Protein AF-A0ABD5SAA1-F1 (afdb_monomer_lite)

Sequence (123 aa):
MNSRHLAAIGTGLTTFLVVTAALTSVLAARIAFSAIVALPVGAVAGGVVAVLTWLRFPDDPDSRPALLGGAAIGYTVLGGLLVQYAVPAARGLFDLQGLLGIAGVIGVVVFLAVWRFPERFDG

pLDDT: mean 81.35, std 6.21, range [52.69, 90.5]

Organism: NCBI:txid175631

Foldseek 3Di:
DALLQLLLLLLLLLQLVVQLVVQCVVCVVPDVPSNVVSNVVSNVRSNVSSVVSSVCVVPDLPCSLVSQLSSQLSCQLVVLVVCVVVPVVSVPVDDSVRSNVVSNVSSVVSSVVCVVCVVVNND

Structure (mmCIF, N/CA/C/O backbone):
data_AF-A0ABD5SAA1-F1
#
_entry.id   AF-A0ABD5SAA1-F1
#
loop_
_atom_site.group_PDB
_atom_site.id
_atom_site.type_symbol
_atom_site.label_atom_id
_atom_site.label_alt_id
_atom_site.label_comp_id
_atom_site.label_asym_id
_atom_site.label_entity_id
_atom_site.label_seq_id
_atom_site.pdbx_PDB_ins_code
_atom_site.Cartn_x
_atom_site.Cartn_y
_atom_site.Cartn_z
_atom_site.occupancy
_atom_site.B_iso_or_equiv
_atom_site.auth_seq_id
_atom_site.auth_comp_id
_atom_site.auth_asym_id
_atom_site.auth_atom_id
_atom_site.pdbx_PDB_model_num
ATOM 1 N N . MET A 1 1 ? 4.677 8.886 -18.258 1.00 52.69 1 MET A N 1
ATOM 2 C CA . MET A 1 1 ? 5.116 8.914 -16.845 1.00 52.69 1 MET A CA 1
ATOM 3 C C . MET A 1 1 ? 5.864 7.621 -16.593 1.00 52.69 1 MET A C 1
ATOM 5 O O . MET A 1 1 ? 5.338 6.579 -16.949 1.00 52.69 1 MET A O 1
ATOM 9 N N . ASN A 1 2 ? 7.095 7.714 -16.096 1.00 75.50 2 ASN A N 1
ATOM 10 C CA . ASN A 1 2 ? 8.021 6.590 -15.958 1.00 75.50 2 ASN A CA 1
ATOM 11 C C . ASN A 1 2 ? 7.449 5.573 -14.948 1.00 75.50 2 ASN A C 1
ATOM 13 O O . ASN A 1 2 ? 7.070 5.964 -13.838 1.00 75.50 2 ASN A O 1
ATOM 17 N N . SER A 1 3 ? 7.334 4.303 -15.347 1.00 72.00 3 SER A N 1
ATOM 18 C CA . SER A 1 3 ? 6.726 3.204 -14.573 1.00 72.00 3 SER A CA 1
ATOM 19 C C . SER A 1 3 ? 7.347 3.064 -13.178 1.00 72.00 3 SER A C 1
ATOM 21 O O . SER A 1 3 ? 6.665 2.728 -12.209 1.00 72.00 3 SER A O 1
ATOM 23 N N . ARG A 1 4 ? 8.605 3.490 -13.049 1.00 78.44 4 ARG A N 1
ATOM 24 C CA . ARG A 1 4 ? 9.353 3.649 -11.802 1.00 78.44 4 ARG A CA 1
ATOM 25 C C . ARG A 1 4 ? 8.647 4.490 -10.740 1.00 78.44 4 ARG A C 1
ATOM 27 O O . ARG A 1 4 ? 8.705 4.148 -9.564 1.00 78.44 4 ARG A O 1
ATOM 34 N N . HIS A 1 5 ? 7.991 5.587 -11.125 1.00 80.31 5 HIS A N 1
ATOM 35 C CA . HIS A 1 5 ? 7.298 6.457 -10.164 1.00 80.31 5 HIS A CA 1
ATOM 36 C C . HIS A 1 5 ? 6.057 5.760 -9.606 1.00 80.31 5 HIS A C 1
ATOM 38 O O . HIS A 1 5 ? 5.809 5.806 -8.405 1.00 80.31 5 HIS A O 1
ATOM 44 N N . LEU A 1 6 ? 5.303 5.090 -10.482 1.00 79.50 6 LEU A N 1
ATOM 45 C CA . LEU A 1 6 ? 4.113 4.329 -10.107 1.00 79.50 6 LEU A CA 1
ATOM 46 C C . LEU A 1 6 ? 4.477 3.148 -9.208 1.00 79.50 6 LEU A C 1
ATOM 48 O O . LEU A 1 6 ? 3.821 2.932 -8.192 1.00 79.50 6 LEU A O 1
ATOM 52 N N . ALA A 1 7 ? 5.554 2.433 -9.542 1.00 82.12 7 ALA A N 1
ATOM 53 C CA . ALA A 1 7 ? 6.076 1.363 -8.708 1.00 82.12 7 ALA A CA 1
ATOM 54 C C . ALA A 1 7 ? 6.488 1.890 -7.331 1.00 82.12 7 ALA A C 1
ATOM 56 O O . ALA A 1 7 ? 6.001 1.384 -6.332 1.00 82.12 7 ALA A O 1
ATOM 57 N N . ALA A 1 8 ? 7.309 2.941 -7.265 1.00 83.56 8 ALA A N 1
ATOM 58 C CA . ALA A 1 8 ? 7.801 3.481 -5.999 1.00 83.56 8 ALA A CA 1
ATOM 59 C C . ALA A 1 8 ? 6.683 4.008 -5.088 1.00 83.56 8 ALA A C 1
ATOM 61 O O . ALA A 1 8 ? 6.658 3.707 -3.895 1.00 83.56 8 ALA A O 1
ATOM 62 N N . ILE A 1 9 ? 5.747 4.784 -5.642 1.00 85.00 9 ILE A N 1
ATOM 63 C CA . ILE A 1 9 ? 4.636 5.338 -4.863 1.00 85.00 9 ILE A CA 1
ATOM 64 C C . ILE A 1 9 ? 3.713 4.208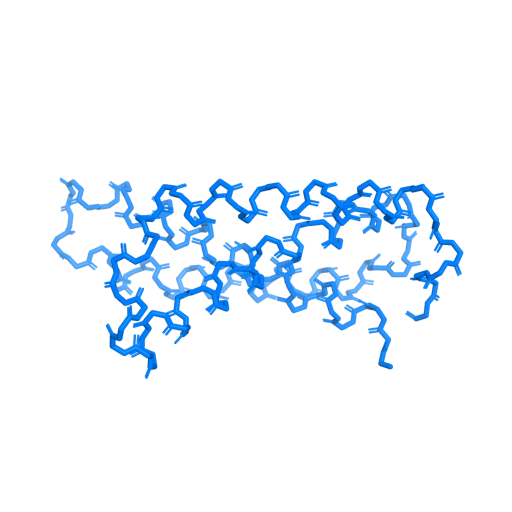 -4.408 1.00 85.00 9 ILE A C 1
ATOM 66 O O . ILE A 1 9 ? 3.354 4.153 -3.235 1.00 85.00 9 ILE A O 1
ATOM 70 N N . GLY A 1 10 ? 3.343 3.293 -5.304 1.00 84.25 10 GLY A N 1
ATOM 71 C CA . GLY A 1 10 ? 2.423 2.220 -4.956 1.00 84.25 10 GLY A CA 1
ATOM 72 C C . GLY A 1 10 ? 3.023 1.202 -3.985 1.00 84.25 10 GLY A C 1
ATOM 73 O O . GLY A 1 10 ? 2.330 0.787 -3.055 1.00 84.25 10 GLY A O 1
ATOM 74 N N . THR A 1 11 ? 4.289 0.799 -4.139 1.00 85.06 11 THR A N 1
ATOM 75 C CA . THR A 1 11 ? 4.934 -0.133 -3.196 1.00 85.06 11 THR A CA 1
ATOM 76 C C . THR A 1 11 ? 5.083 0.510 -1.828 1.00 85.06 11 THR A C 1
ATOM 78 O O . THR A 1 11 ? 4.701 -0.103 -0.834 1.00 85.06 11 THR A O 1
ATOM 81 N N . GLY A 1 12 ? 5.526 1.770 -1.769 1.00 84.44 12 GLY A N 1
ATOM 82 C CA . GLY A 1 12 ? 5.602 2.524 -0.521 1.00 84.44 12 GLY A CA 1
ATOM 83 C C . GLY A 1 12 ? 4.247 2.663 0.164 1.00 84.44 12 GLY A C 1
ATOM 84 O O . GLY A 1 12 ? 4.139 2.466 1.372 1.00 84.44 12 GLY A O 1
ATOM 85 N N . LEU A 1 13 ? 3.191 2.928 -0.607 1.00 85.50 13 LEU A N 1
ATOM 86 C CA . LEU A 1 13 ? 1.832 3.036 -0.089 1.00 85.50 13 LEU A CA 1
ATOM 87 C C . LEU A 1 13 ? 1.297 1.692 0.423 1.00 85.50 13 LEU A C 1
ATOM 89 O O . LEU A 1 13 ? 0.666 1.630 1.475 1.00 85.50 13 LEU A O 1
ATOM 93 N N . THR A 1 14 ? 1.606 0.601 -0.272 1.00 87.56 14 THR A N 1
ATOM 94 C CA . THR A 1 14 ? 1.260 -0.756 0.169 1.00 87.56 14 THR A CA 1
ATOM 95 C C . THR A 1 14 ? 1.978 -1.102 1.468 1.00 87.56 14 THR A C 1
ATOM 97 O O . THR A 1 14 ? 1.347 -1.557 2.419 1.00 87.56 14 THR A O 1
ATOM 100 N N . THR A 1 15 ? 3.281 -0.822 1.554 1.00 85.94 15 THR A N 1
ATOM 101 C CA . THR A 1 15 ? 4.061 -1.018 2.780 1.00 85.94 15 THR A CA 1
ATOM 102 C C . THR A 1 15 ? 3.522 -0.176 3.927 1.00 85.94 15 THR A C 1
ATOM 104 O O . THR A 1 15 ? 3.351 -0.705 5.022 1.00 85.94 15 THR A O 1
ATOM 107 N N . PHE A 1 16 ? 3.212 1.101 3.688 1.00 86.81 16 PHE A N 1
ATOM 108 C CA . PHE A 1 16 ? 2.598 1.982 4.680 1.00 86.81 16 PHE A CA 1
ATOM 109 C C . PHE A 1 16 ? 1.337 1.349 5.275 1.00 86.81 16 PHE A C 1
ATOM 111 O O . PHE A 1 16 ? 1.250 1.170 6.490 1.00 86.81 16 PHE A O 1
ATOM 118 N N . LEU A 1 17 ? 0.397 0.943 4.416 1.00 85.44 17 LEU A N 1
ATOM 119 C CA . LEU A 1 17 ? -0.873 0.357 4.841 1.00 85.44 17 LEU A CA 1
ATOM 120 C C . LEU A 1 17 ? -0.668 -0.940 5.628 1.00 85.44 17 LEU A C 1
ATOM 122 O O . LEU A 1 17 ? -1.259 -1.106 6.693 1.00 85.44 17 LEU A O 1
ATOM 126 N N . VAL A 1 18 ? 0.191 -1.836 5.138 1.00 87.38 18 VAL A N 1
ATOM 127 C CA . VAL A 1 18 ? 0.468 -3.123 5.791 1.00 87.38 18 VAL A CA 1
ATOM 128 C C . VAL A 1 18 ? 1.113 -2.918 7.158 1.00 87.38 18 VAL A C 1
ATOM 130 O O . VAL A 1 18 ? 0.655 -3.499 8.141 1.00 87.38 18 VAL A O 1
ATOM 133 N N . VAL A 1 19 ? 2.144 -2.075 7.250 1.00 86.81 19 VAL A N 1
ATOM 134 C CA . VAL A 1 19 ? 2.872 -1.835 8.503 1.00 86.81 19 VAL A CA 1
ATOM 135 C C . VAL A 1 19 ? 1.976 -1.143 9.524 1.00 86.81 19 VAL A C 1
ATOM 137 O O . VAL A 1 19 ? 1.917 -1.578 10.675 1.00 86.81 19 VAL A O 1
ATOM 140 N N . THR A 1 20 ? 1.233 -0.111 9.119 1.00 84.50 20 THR A N 1
ATOM 141 C CA . THR A 1 20 ? 0.297 0.570 10.019 1.00 84.50 20 THR A CA 1
ATOM 142 C C . THR A 1 20 ? -0.810 -0.369 10.482 1.00 84.50 20 THR A C 1
ATOM 144 O O . THR A 1 20 ? -1.093 -0.405 11.679 1.00 84.50 20 THR A O 1
ATOM 147 N N . ALA A 1 21 ? -1.413 -1.163 9.593 1.00 84.62 21 ALA A N 1
ATOM 148 C CA . ALA A 1 21 ? -2.463 -2.109 9.968 1.00 84.62 21 ALA A CA 1
ATOM 149 C C . ALA A 1 21 ? -1.936 -3.193 10.920 1.00 84.62 21 ALA A C 1
ATOM 151 O O . ALA A 1 21 ? -2.546 -3.451 11.960 1.00 84.62 21 ALA A O 1
ATOM 152 N N . ALA A 1 22 ? -0.771 -3.773 10.618 1.00 85.69 22 ALA A N 1
ATOM 153 C CA . ALA A 1 22 ? -0.146 -4.794 11.450 1.00 85.69 22 ALA A CA 1
ATOM 154 C C . ALA A 1 22 ? 0.180 -4.248 12.847 1.00 85.69 22 ALA A C 1
ATOM 156 O O . ALA A 1 22 ? -0.263 -4.816 13.845 1.00 85.69 22 ALA A O 1
ATOM 157 N N . LEU A 1 23 ? 0.865 -3.105 12.937 1.00 85.06 23 LEU A N 1
ATOM 158 C CA . LEU A 1 23 ? 1.193 -2.487 14.224 1.00 85.06 23 LEU A CA 1
ATOM 159 C C . LEU A 1 23 ? -0.054 -2.080 15.001 1.00 85.06 23 LEU A C 1
ATOM 161 O O . LEU A 1 23 ? -0.117 -2.320 16.203 1.00 85.06 23 LEU A O 1
ATOM 165 N N . THR A 1 24 ? -1.059 -1.520 14.326 1.00 85.56 24 THR A N 1
ATOM 166 C CA . THR A 1 24 ? -2.330 -1.163 14.966 1.00 85.56 24 THR A CA 1
ATOM 167 C C . THR A 1 24 ? -2.995 -2.402 15.549 1.00 85.56 24 THR A C 1
ATOM 169 O O . THR A 1 24 ? -3.401 -2.362 16.704 1.00 85.56 24 THR A O 1
ATOM 172 N N . SER A 1 25 ? -3.048 -3.513 14.806 1.00 83.19 25 SER A N 1
ATOM 173 C CA . SER A 1 25 ? -3.665 -4.761 15.276 1.00 83.19 25 SER A CA 1
ATOM 174 C C . SER A 1 25 ? -2.936 -5.366 16.482 1.00 83.19 25 SER A C 1
ATOM 176 O O . SER A 1 25 ? -3.577 -5.757 17.455 1.00 83.19 25 SER A O 1
ATOM 178 N N . VAL A 1 26 ? -1.600 -5.365 16.473 1.00 85.00 26 VAL A N 1
ATOM 179 C CA . VAL A 1 26 ? -0.779 -5.907 17.566 1.00 85.00 26 VAL A CA 1
ATOM 180 C C . VAL A 1 26 ? -0.838 -5.017 18.811 1.00 85.00 26 VAL A C 1
ATOM 182 O O . VAL A 1 26 ? -0.934 -5.524 19.931 1.00 85.00 26 VAL A O 1
ATOM 185 N N . LEU A 1 27 ? -0.800 -3.690 18.645 1.00 83.38 27 LEU A N 1
ATOM 186 C CA . LEU A 1 27 ? -0.867 -2.747 19.766 1.00 83.38 27 LEU A CA 1
ATOM 187 C C . LEU A 1 27 ? -2.295 -2.508 20.262 1.00 83.38 27 LEU A C 1
ATOM 189 O O . LEU A 1 27 ? -2.439 -2.058 21.395 1.00 83.38 27 LEU A O 1
ATOM 193 N N . ALA A 1 28 ? -3.339 -2.804 19.481 1.00 80.00 28 ALA A N 1
ATOM 194 C CA . ALA A 1 28 ? -4.732 -2.583 19.885 1.00 80.00 28 ALA A CA 1
ATOM 195 C C . ALA A 1 28 ? -5.085 -3.315 21.187 1.00 80.00 28 ALA A C 1
ATOM 197 O O . ALA A 1 28 ? -5.829 -2.790 22.008 1.00 80.00 28 ALA A O 1
ATOM 198 N N . ALA A 1 29 ? -4.492 -4.489 21.421 1.00 77.12 29 ALA A N 1
ATOM 199 C CA . ALA A 1 29 ? -4.682 -5.250 22.655 1.00 77.12 29 ALA A CA 1
ATOM 200 C C . ALA A 1 29 ? -3.948 -4.659 23.877 1.00 77.12 29 ALA A C 1
ATOM 202 O O . ALA A 1 29 ? -4.145 -5.130 24.994 1.00 77.12 29 ALA A O 1
ATOM 203 N N . ARG A 1 30 ? -3.060 -3.673 23.685 1.00 75.81 30 ARG A N 1
ATOM 204 C CA . ARG A 1 30 ? -2.145 -3.168 24.726 1.00 75.81 30 ARG A CA 1
ATOM 205 C C . ARG A 1 30 ? -2.227 -1.661 24.956 1.00 75.81 30 ARG A C 1
ATOM 207 O O . ARG A 1 30 ? -1.898 -1.210 26.046 1.00 75.81 30 ARG A O 1
ATOM 214 N N . ILE A 1 31 ? -2.614 -0.878 23.951 1.00 76.44 31 ILE A N 1
ATOM 215 C CA . ILE A 1 31 ? -2.547 0.586 23.982 1.00 76.44 31 ILE A CA 1
ATOM 216 C C . ILE A 1 31 ? -3.799 1.160 23.317 1.00 76.44 31 ILE A C 1
ATOM 218 O O . ILE A 1 31 ? -4.040 0.920 22.136 1.00 76.44 31 ILE A O 1
ATOM 222 N N . ALA A 1 32 ? -4.557 1.981 24.051 1.00 71.25 32 ALA A N 1
ATOM 223 C CA . ALA A 1 32 ? -5.780 2.623 23.551 1.00 71.25 32 ALA A CA 1
ATOM 224 C C . ALA A 1 32 ? -5.541 3.542 22.334 1.00 71.25 32 ALA A C 1
ATOM 226 O O . ALA A 1 32 ? -6.438 3.761 21.528 1.00 71.25 32 ALA A O 1
ATOM 227 N N . PHE A 1 33 ? -4.314 4.047 22.177 1.00 79.00 33 PHE A N 1
ATOM 228 C CA . PHE A 1 33 ? -3.894 4.938 21.093 1.00 79.00 33 PHE A CA 1
ATOM 229 C C . PHE A 1 33 ? -2.833 4.300 20.188 1.00 79.00 33 PHE A C 1
ATOM 231 O O . PHE A 1 33 ? -1.890 4.957 19.749 1.00 79.00 33 PHE A O 1
ATOM 238 N N . SER A 1 34 ? -2.976 3.007 19.901 1.00 77.94 34 SER A N 1
ATOM 239 C CA . SER A 1 34 ? -2.071 2.259 19.018 1.00 77.94 34 SER A CA 1
ATOM 240 C C . SER A 1 34 ? -1.852 2.936 17.657 1.00 77.94 34 SER A C 1
ATOM 242 O O . SER A 1 34 ? -0.730 2.957 17.151 1.00 77.94 34 SER A O 1
ATOM 244 N N . ALA A 1 35 ? -2.891 3.570 17.106 1.00 79.06 35 ALA A N 1
ATOM 245 C CA . ALA A 1 35 ? -2.832 4.288 15.835 1.00 79.06 35 ALA A CA 1
ATOM 246 C C . ALA A 1 35 ? -1.850 5.475 15.844 1.00 79.06 35 ALA A C 1
ATOM 248 O O . ALA A 1 35 ? -1.222 5.739 14.821 1.00 79.06 35 ALA A O 1
ATOM 249 N N . ILE A 1 36 ? -1.662 6.152 16.988 1.00 84.44 36 ILE A N 1
ATOM 250 C CA . ILE A 1 36 ? -0.738 7.297 17.109 1.00 84.44 36 ILE A CA 1
ATOM 251 C C . ILE A 1 36 ? 0.711 6.857 16.872 1.00 84.44 36 ILE A C 1
ATOM 253 O O . ILE A 1 36 ? 1.499 7.619 16.323 1.00 84.44 36 ILE A O 1
ATOM 257 N N . VAL A 1 37 ? 1.056 5.621 17.239 1.00 84.31 37 VAL A N 1
ATOM 258 C CA . VAL A 1 37 ? 2.397 5.056 17.024 1.00 84.31 37 VAL A CA 1
ATOM 259 C C . VAL A 1 37 ? 2.485 4.350 15.670 1.00 84.31 37 VAL A C 1
ATOM 261 O O . VAL A 1 37 ? 3.474 4.491 14.953 1.00 84.31 37 VAL A O 1
ATOM 264 N N . ALA A 1 38 ? 1.446 3.610 15.286 1.00 84.75 38 ALA A N 1
ATOM 265 C CA . ALA A 1 38 ? 1.450 2.801 14.071 1.00 84.75 38 ALA A CA 1
ATOM 266 C C . ALA A 1 38 ? 1.459 3.629 12.772 1.00 84.75 38 ALA A C 1
ATOM 268 O O . ALA A 1 38 ? 2.063 3.206 11.783 1.00 84.75 38 ALA A O 1
ATOM 269 N N . LEU A 1 39 ? 0.812 4.801 12.756 1.00 84.88 39 LEU A N 1
ATOM 270 C CA . LEU A 1 39 ? 0.772 5.685 11.584 1.00 84.88 39 LEU A CA 1
ATOM 271 C C . LEU A 1 39 ? 2.155 6.260 11.229 1.00 84.88 39 LEU A C 1
ATOM 273 O O . LEU A 1 39 ? 2.592 6.058 10.095 1.00 84.88 39 LEU A O 1
ATOM 277 N N . PRO A 1 40 ? 2.888 6.916 12.154 1.00 86.88 40 PRO A N 1
ATOM 278 C CA . PRO A 1 40 ? 4.235 7.411 11.873 1.00 86.88 40 PRO A CA 1
ATOM 279 C C . PRO A 1 40 ? 5.202 6.301 11.464 1.00 86.88 40 PRO A C 1
ATOM 281 O O . PRO A 1 40 ? 5.953 6.465 10.506 1.00 86.88 40 PRO A O 1
ATOM 284 N N . VAL A 1 41 ? 5.167 5.155 12.154 1.00 87.94 41 VAL A N 1
ATOM 285 C CA . VAL A 1 41 ? 6.066 4.031 11.848 1.00 87.94 41 VAL A CA 1
ATOM 286 C C . VAL A 1 41 ? 5.781 3.472 10.458 1.00 87.94 41 VAL A C 1
ATOM 288 O O . VAL A 1 41 ? 6.711 3.259 9.680 1.00 87.94 41 VAL A O 1
ATOM 291 N N . GLY A 1 42 ? 4.505 3.295 10.109 1.00 83.50 42 GLY A N 1
ATOM 292 C CA . GLY A 1 42 ? 4.130 2.911 8.755 1.00 83.50 42 GLY A CA 1
ATOM 293 C C . GLY A 1 42 ? 4.569 3.941 7.721 1.00 83.50 42 GLY A C 1
ATOM 294 O O . GLY A 1 42 ? 5.036 3.552 6.655 1.00 83.50 42 GLY A O 1
ATOM 295 N N . ALA A 1 43 ? 4.469 5.242 8.015 1.00 86.19 43 ALA A N 1
ATOM 296 C CA . ALA A 1 43 ? 4.857 6.299 7.077 1.00 86.19 43 ALA A CA 1
ATOM 297 C C . ALA A 1 43 ? 6.363 6.276 6.790 1.00 86.19 43 ALA A C 1
ATOM 299 O O . ALA A 1 43 ? 6.771 6.360 5.632 1.00 86.19 43 ALA A O 1
ATOM 300 N N . VAL A 1 44 ? 7.187 6.084 7.825 1.00 90.50 44 VAL A N 1
ATOM 301 C CA . VAL A 1 44 ? 8.638 5.916 7.670 1.00 90.50 44 VAL A CA 1
ATOM 302 C C . VAL A 1 44 ? 8.948 4.651 6.869 1.00 90.50 44 VAL A C 1
ATOM 304 O O . VAL A 1 44 ? 9.712 4.716 5.910 1.00 90.50 44 VAL A O 1
ATOM 307 N N . ALA A 1 45 ? 8.327 3.517 7.205 1.00 86.31 45 ALA A N 1
ATOM 308 C CA . ALA A 1 45 ? 8.544 2.259 6.492 1.00 86.31 45 ALA A CA 1
ATOM 309 C C . ALA A 1 45 ? 8.148 2.358 5.008 1.00 86.31 45 ALA A C 1
ATOM 311 O O . ALA A 1 45 ? 8.916 1.960 4.132 1.00 86.31 45 ALA A O 1
ATOM 312 N N . GLY A 1 46 ? 6.983 2.943 4.719 1.00 82.62 46 GLY A N 1
ATOM 313 C CA . GLY A 1 46 ? 6.510 3.191 3.360 1.00 82.62 46 GLY A CA 1
ATOM 314 C C . GLY A 1 46 ? 7.427 4.134 2.585 1.00 82.62 46 GLY A C 1
ATOM 315 O O . GLY A 1 46 ? 7.763 3.8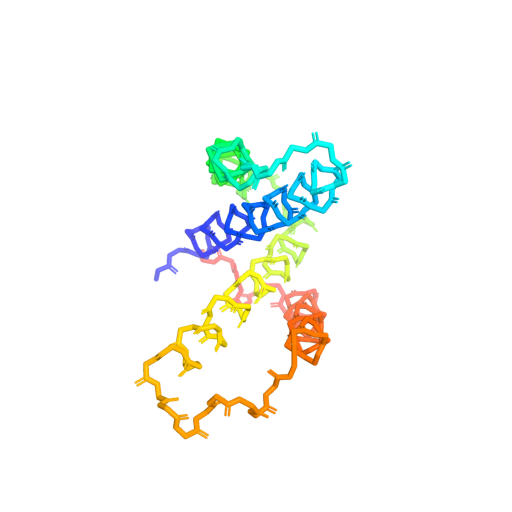50 1.439 1.00 82.62 46 GLY A O 1
ATOM 316 N N . GLY A 1 47 ? 7.906 5.208 3.220 1.00 84.31 47 GLY A N 1
ATOM 317 C CA . GLY A 1 47 ? 8.880 6.122 2.625 1.00 84.31 47 GLY A CA 1
ATOM 318 C C . GLY A 1 47 ? 10.201 5.431 2.281 1.00 84.31 47 GLY A C 1
ATOM 319 O O . GLY A 1 47 ? 10.699 5.579 1.166 1.00 84.31 47 GLY A O 1
ATOM 320 N N . VAL A 1 48 ? 10.738 4.617 3.194 1.00 89.00 48 VAL A N 1
ATOM 321 C CA . VAL A 1 48 ? 11.965 3.839 2.958 1.00 89.00 48 VAL A CA 1
ATOM 322 C C . VAL A 1 48 ? 11.780 2.876 1.786 1.00 89.00 48 VAL A C 1
ATOM 324 O O . VAL A 1 48 ? 12.613 2.856 0.882 1.00 89.00 48 VAL A O 1
ATOM 327 N N . VAL A 1 49 ? 10.678 2.122 1.743 1.00 85.50 49 VAL A N 1
ATOM 328 C CA . VAL A 1 49 ? 10.414 1.188 0.637 1.00 85.50 49 VAL A CA 1
ATOM 329 C C . VAL A 1 49 ? 10.182 1.917 -0.684 1.00 85.50 49 VAL A C 1
ATOM 331 O O . VAL A 1 49 ? 10.678 1.450 -1.708 1.00 85.50 49 VAL A O 1
ATOM 334 N N . ALA A 1 50 ? 9.514 3.072 -0.687 1.00 83.44 50 ALA A N 1
ATOM 335 C CA . ALA A 1 50 ? 9.357 3.892 -1.888 1.00 83.44 50 ALA A CA 1
ATOM 336 C C . ALA A 1 50 ? 10.714 4.344 -2.442 1.00 83.44 50 ALA A C 1
ATOM 338 O O . ALA A 1 50 ? 10.973 4.197 -3.635 1.00 83.44 50 ALA A O 1
ATOM 339 N N . VAL A 1 51 ? 11.604 4.841 -1.576 1.00 85.50 51 VAL A N 1
ATOM 340 C CA . VAL A 1 51 ? 12.953 5.281 -1.963 1.00 85.50 51 VAL A CA 1
ATOM 341 C C . VAL A 1 51 ? 13.786 4.105 -2.469 1.00 85.50 51 VAL A C 1
ATOM 343 O O . VAL A 1 51 ? 14.399 4.204 -3.529 1.00 85.50 51 VAL A O 1
ATOM 346 N N . LEU A 1 52 ? 13.775 2.970 -1.765 1.00 84.88 52 LEU A N 1
ATOM 347 C CA . LEU A 1 52 ? 14.493 1.768 -2.196 1.00 84.88 52 LEU A CA 1
ATOM 348 C C . LEU A 1 52 ? 13.966 1.242 -3.532 1.00 84.88 52 LEU A C 1
ATOM 350 O O . LEU A 1 52 ? 14.760 0.916 -4.410 1.00 84.88 52 LEU A O 1
ATOM 354 N N . THR A 1 53 ? 12.643 1.217 -3.707 1.00 82.81 53 THR A N 1
ATOM 355 C CA . THR A 1 53 ? 12.005 0.836 -4.971 1.00 82.81 53 THR A CA 1
ATOM 356 C C . THR A 1 53 ? 12.442 1.787 -6.072 1.00 82.81 53 THR A C 1
ATOM 358 O O . THR A 1 53 ? 12.896 1.342 -7.112 1.00 82.81 53 THR A O 1
ATOM 361 N N . TRP A 1 54 ? 12.394 3.097 -5.845 1.00 83.12 54 TRP A N 1
ATOM 362 C CA . TRP A 1 54 ? 12.820 4.088 -6.826 1.00 83.12 54 TRP A CA 1
ATOM 363 C C . TRP A 1 54 ? 14.284 3.946 -7.250 1.00 83.12 54 TRP A C 1
ATOM 365 O O . TRP A 1 54 ? 14.607 4.197 -8.415 1.00 83.12 54 TRP A O 1
ATOM 375 N N . LEU A 1 55 ? 15.163 3.607 -6.305 1.00 82.38 55 LEU A N 1
ATOM 376 C CA . LEU A 1 55 ? 16.592 3.435 -6.547 1.00 82.38 55 LEU A CA 1
ATOM 377 C C . LEU A 1 55 ? 16.891 2.122 -7.279 1.00 82.38 55 LEU A C 1
ATOM 379 O O . LEU A 1 55 ? 17.691 2.150 -8.203 1.00 82.38 55 LEU A O 1
ATOM 383 N N . ARG A 1 56 ? 16.231 1.014 -6.910 1.00 74.25 56 ARG A N 1
ATOM 384 C CA . ARG A 1 56 ? 16.491 -0.327 -7.468 1.00 74.25 56 ARG A CA 1
ATOM 385 C C . ARG A 1 56 ? 15.620 -0.739 -8.651 1.00 74.25 56 ARG A C 1
ATOM 387 O O . ARG A 1 56 ? 15.956 -1.708 -9.320 1.00 74.25 56 ARG A O 1
ATOM 394 N N . PHE A 1 57 ? 14.524 -0.036 -8.938 1.00 69.81 57 PHE A N 1
ATOM 395 C CA . PHE A 1 57 ? 13.627 -0.370 -10.054 1.00 69.81 57 PHE A CA 1
ATOM 396 C C . PHE A 1 57 ? 14.330 -0.580 -11.415 1.00 69.81 57 PHE A C 1
ATOM 398 O O . PHE A 1 57 ? 13.913 -1.479 -12.147 1.00 69.81 57 PHE A O 1
ATOM 405 N N . PRO A 1 58 ? 15.359 0.209 -11.798 1.00 65.50 58 PRO A N 1
ATOM 406 C CA . PRO A 1 58 ? 16.040 -0.002 -13.073 1.00 65.50 58 PRO A CA 1
ATOM 407 C C . PRO A 1 58 ? 17.050 -1.161 -13.061 1.00 65.50 58 PRO A C 1
ATOM 409 O O . PRO A 1 58 ? 17.416 -1.616 -14.140 1.00 65.50 58 PRO A O 1
ATOM 412 N N . ASP A 1 59 ? 17.473 -1.648 -11.890 1.00 71.38 59 ASP A N 1
ATOM 413 C CA . ASP A 1 59 ? 18.591 -2.594 -11.766 1.00 71.38 59 ASP A CA 1
ATOM 414 C C . ASP A 1 59 ? 18.179 -4.066 -11.935 1.00 71.38 59 ASP A C 1
ATOM 416 O O . ASP A 1 59 ? 19.023 -4.901 -12.250 1.00 71.38 59 ASP A O 1
ATOM 420 N N . ASP A 1 60 ? 16.900 -4.399 -11.729 1.00 74.06 60 ASP A N 1
ATOM 421 C CA . ASP A 1 60 ? 16.424 -5.787 -11.732 1.00 74.06 60 ASP A CA 1
ATOM 422 C C . ASP A 1 60 ? 15.081 -5.933 -12.482 1.00 74.06 60 ASP A C 1
ATOM 424 O O . ASP A 1 60 ? 14.012 -5.677 -11.905 1.00 74.06 60 ASP A O 1
ATOM 428 N N . PRO A 1 61 ? 15.109 -6.343 -13.767 1.00 74.38 61 PRO A N 1
ATOM 429 C CA . PRO A 1 61 ? 13.912 -6.566 -14.576 1.00 74.38 61 PRO A CA 1
ATOM 430 C C . PRO A 1 61 ? 12.975 -7.632 -13.994 1.00 74.38 61 PRO A C 1
ATOM 432 O O . PRO A 1 61 ? 11.755 -7.499 -14.127 1.00 74.38 61 PRO A O 1
ATOM 435 N N . ASP A 1 62 ? 13.518 -8.639 -13.303 1.00 76.88 62 ASP A N 1
ATOM 436 C CA . ASP A 1 62 ? 12.751 -9.763 -12.757 1.00 76.88 62 ASP A CA 1
ATOM 437 C C . ASP A 1 62 ? 11.935 -9.354 -11.522 1.00 76.88 62 ASP A C 1
ATOM 439 O O . ASP A 1 62 ? 10.910 -9.962 -11.205 1.00 76.88 62 ASP A O 1
ATOM 443 N N . SER A 1 63 ? 12.331 -8.271 -10.848 1.00 76.94 63 SER A N 1
ATOM 444 C CA . SER A 1 63 ? 11.615 -7.726 -9.688 1.00 76.94 63 SER A CA 1
ATOM 445 C C . SER A 1 63 ? 10.376 -6.889 -10.056 1.00 76.94 63 SER A C 1
ATOM 447 O O . SER A 1 63 ? 9.475 -6.694 -9.231 1.00 76.94 63 SER A O 1
ATOM 449 N N . ARG A 1 64 ? 10.277 -6.414 -11.305 1.00 79.31 64 ARG A N 1
ATOM 450 C CA . ARG A 1 64 ? 9.219 -5.491 -11.762 1.00 79.31 64 ARG A CA 1
ATOM 451 C 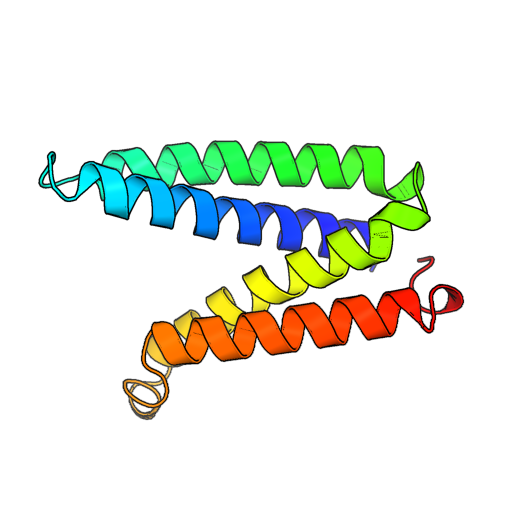C . ARG A 1 64 ? 7.790 -6.028 -11.620 1.00 79.31 64 ARG A C 1
ATOM 453 O O . ARG A 1 64 ? 6.942 -5.254 -11.167 1.00 79.31 64 ARG A O 1
ATOM 460 N N . PRO A 1 65 ? 7.481 -7.303 -11.939 1.00 79.50 65 PRO A N 1
ATOM 461 C CA . PRO A 1 65 ? 6.136 -7.845 -11.757 1.00 79.50 65 PRO A CA 1
ATOM 462 C C . PRO A 1 65 ? 5.699 -7.799 -10.294 1.00 79.50 65 PRO A C 1
ATOM 464 O O . PRO A 1 65 ? 4.572 -7.405 -9.997 1.00 79.50 65 PRO A O 1
ATOM 467 N N . ALA A 1 66 ? 6.606 -8.137 -9.371 1.00 79.00 66 ALA A N 1
ATOM 468 C CA . ALA A 1 66 ? 6.339 -8.116 -7.937 1.00 79.00 66 ALA A CA 1
ATOM 469 C C . ALA A 1 66 ? 6.119 -6.688 -7.419 1.00 79.00 66 ALA A C 1
ATOM 471 O O . ALA A 1 66 ? 5.177 -6.443 -6.666 1.00 79.00 66 ALA A O 1
ATOM 472 N N . LEU A 1 67 ? 6.942 -5.733 -7.860 1.00 80.06 67 LEU A N 1
ATOM 473 C CA . LEU A 1 67 ? 6.830 -4.332 -7.451 1.00 80.06 67 LEU A CA 1
ATOM 474 C C . LEU A 1 67 ? 5.540 -3.686 -7.975 1.00 80.06 67 LEU A C 1
ATOM 476 O O . LEU A 1 67 ? 4.825 -3.037 -7.216 1.00 80.06 67 LEU A O 1
ATOM 480 N N . LEU A 1 68 ? 5.198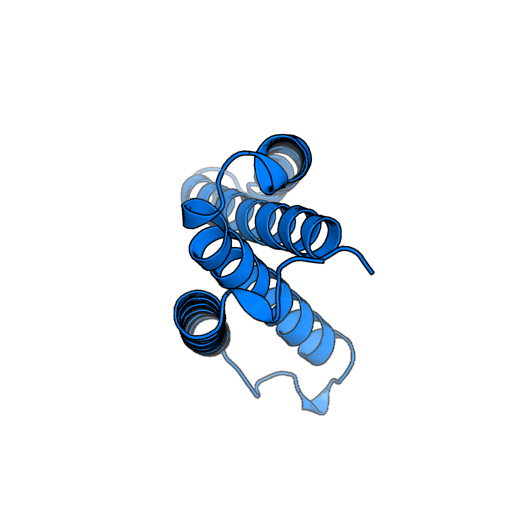 -3.896 -9.248 1.00 80.94 68 LEU A N 1
ATOM 481 C CA . LEU A 1 68 ? 3.984 -3.336 -9.848 1.00 80.94 68 LEU A CA 1
ATOM 482 C C . LEU A 1 68 ? 2.708 -4.027 -9.346 1.00 80.94 68 LEU A C 1
ATOM 484 O O . LEU A 1 68 ? 1.713 -3.351 -9.079 1.00 80.94 68 LEU A O 1
ATOM 488 N N . GLY A 1 69 ? 2.741 -5.348 -9.152 1.00 77.00 69 GLY A N 1
ATOM 489 C CA . GLY A 1 69 ? 1.648 -6.091 -8.523 1.00 77.00 69 GLY A CA 1
ATOM 490 C C . GLY A 1 69 ? 1.405 -5.638 -7.084 1.00 77.00 69 GLY A C 1
ATOM 491 O O . GLY A 1 69 ? 0.269 -5.349 -6.712 1.00 77.00 69 GLY A O 1
ATOM 492 N N . GLY A 1 70 ? 2.475 -5.476 -6.298 1.00 77.25 70 GLY A N 1
ATOM 493 C CA . GLY A 1 70 ? 2.408 -4.914 -4.949 1.00 77.25 70 GLY A CA 1
ATOM 494 C C . GLY A 1 70 ? 1.825 -3.503 -4.949 1.00 77.25 70 GLY A C 1
ATOM 495 O O . GLY A 1 70 ? 0.874 -3.236 -4.225 1.00 77.25 70 GLY A O 1
ATOM 496 N N . ALA A 1 71 ? 2.320 -2.627 -5.825 1.00 83.69 71 ALA A N 1
ATOM 497 C CA . ALA A 1 71 ? 1.830 -1.260 -5.971 1.00 83.69 71 ALA A CA 1
ATOM 498 C C . ALA A 1 71 ? 0.321 -1.170 -6.232 1.00 83.69 71 ALA A C 1
ATOM 500 O O . ALA A 1 71 ? -0.369 -0.332 -5.645 1.00 83.69 71 ALA A O 1
ATOM 501 N N . ALA A 1 72 ? -0.201 -2.051 -7.085 1.00 81.25 72 ALA A N 1
ATOM 502 C CA . ALA A 1 72 ? -1.618 -2.097 -7.413 1.00 81.25 72 ALA A CA 1
ATOM 503 C C . ALA A 1 72 ? -2.506 -2.415 -6.197 1.00 81.25 72 ALA A C 1
ATOM 505 O O . ALA A 1 72 ? -3.607 -1.869 -6.093 1.00 81.25 72 ALA A O 1
ATOM 506 N N . ILE A 1 73 ? -2.026 -3.228 -5.248 1.00 82.25 73 ILE A N 1
ATOM 507 C CA . ILE A 1 73 ? -2.749 -3.536 -4.003 1.00 82.25 73 ILE A CA 1
ATOM 508 C C . ILE A 1 73 ? -2.967 -2.247 -3.209 1.00 82.25 73 ILE A C 1
ATOM 510 O O . ILE A 1 73 ? -4.104 -1.912 -2.875 1.00 82.25 73 ILE A O 1
ATOM 514 N N . GLY A 1 74 ? -1.896 -1.489 -2.958 1.00 81.31 74 GLY A N 1
ATOM 515 C CA . GLY A 1 74 ? -1.967 -0.237 -2.209 1.00 81.31 74 GLY A CA 1
ATOM 516 C C . GLY A 1 74 ? -2.919 0.774 -2.843 1.00 81.31 74 GLY A C 1
ATOM 517 O O . GLY A 1 74 ? -3.792 1.312 -2.160 1.00 81.31 74 GLY A O 1
ATOM 518 N N . TYR A 1 75 ? -2.808 0.990 -4.156 1.00 84.62 75 TYR A N 1
ATOM 519 C CA . TYR A 1 75 ? -3.702 1.905 -4.871 1.00 84.62 75 TYR A CA 1
ATOM 520 C C . TYR A 1 75 ? -5.166 1.480 -4.805 1.00 84.62 75 TYR A C 1
ATOM 522 O O . TYR A 1 75 ? -6.039 2.329 -4.629 1.00 84.62 75 TYR A O 1
ATOM 530 N N . THR A 1 76 ? -5.438 0.180 -4.904 1.00 83.81 76 THR A N 1
ATOM 531 C CA . THR A 1 76 ? -6.805 -0.345 -4.826 1.00 83.81 76 THR A CA 1
ATOM 532 C C . THR A 1 76 ? -7.410 -0.104 -3.449 1.00 83.81 76 THR A C 1
ATOM 534 O O . THR A 1 76 ? -8.535 0.384 -3.349 1.00 83.81 76 THR A O 1
ATOM 537 N N . VAL A 1 77 ? -6.661 -0.396 -2.380 1.00 84.75 77 VAL A N 1
ATOM 538 C CA . VAL A 1 77 ? -7.133 -0.179 -1.005 1.00 84.75 77 VAL A CA 1
ATOM 539 C C . VAL A 1 77 ? -7.391 1.304 -0.754 1.00 84.75 77 VAL A C 1
ATOM 541 O O . VAL A 1 77 ? -8.461 1.670 -0.267 1.00 84.75 77 VAL A O 1
ATOM 544 N N . LEU A 1 78 ? -6.447 2.171 -1.128 1.00 86.62 78 LEU A N 1
ATOM 545 C CA . LEU A 1 78 ? -6.588 3.611 -0.928 1.00 86.62 78 LEU A CA 1
ATOM 546 C C . LEU A 1 78 ? -7.753 4.186 -1.737 1.00 86.62 78 LEU A C 1
ATOM 548 O O . LEU A 1 78 ? -8.552 4.952 -1.203 1.00 86.62 78 LEU A O 1
ATOM 552 N N . GLY A 1 79 ? -7.864 3.796 -3.007 1.00 84.94 79 GLY A N 1
ATOM 553 C CA . GLY A 1 79 ? -8.946 4.215 -3.890 1.00 84.94 79 GLY A CA 1
ATOM 554 C C . GLY A 1 79 ? -10.310 3.784 -3.356 1.00 84.94 79 GLY A C 1
ATOM 555 O O . GLY A 1 79 ? -11.222 4.602 -3.277 1.00 84.94 79 GLY A O 1
ATOM 556 N N . GLY A 1 80 ? -10.436 2.534 -2.903 1.00 84.75 80 GLY A N 1
ATOM 557 C CA . GLY A 1 80 ? -11.670 2.028 -2.301 1.00 84.75 80 GLY A CA 1
ATOM 558 C C . GLY A 1 80 ? -12.067 2.787 -1.034 1.00 84.75 80 GLY A C 1
ATOM 559 O O . GLY A 1 80 ? -13.225 3.179 -0.893 1.00 84.75 80 GLY A O 1
ATOM 560 N N . LEU A 1 81 ? -11.111 3.065 -0.143 1.00 86.25 81 LEU A N 1
ATOM 561 C CA . LEU A 1 81 ? -11.354 3.859 1.067 1.00 86.25 81 LEU A CA 1
ATOM 562 C C . LEU A 1 81 ? -11.766 5.300 0.742 1.00 86.25 81 LEU A C 1
ATOM 564 O O . LEU A 1 81 ? -12.706 5.818 1.342 1.00 86.25 81 LEU A O 1
ATOM 568 N N . LEU A 1 82 ? -11.108 5.934 -0.231 1.00 87.94 82 LEU A N 1
ATOM 569 C CA . LEU A 1 82 ? -11.457 7.275 -0.710 1.00 87.94 82 LEU A CA 1
ATOM 570 C C . LEU A 1 82 ? -12.882 7.327 -1.261 1.00 87.94 82 LEU A C 1
ATOM 572 O O . LEU A 1 82 ? -13.621 8.257 -0.945 1.00 87.94 82 LEU A O 1
ATOM 576 N N . VAL A 1 83 ? -13.287 6.319 -2.036 1.00 88.50 83 VAL A N 1
ATOM 577 C CA . VAL A 1 83 ? -14.653 6.216 -2.566 1.00 88.50 83 VAL A CA 1
ATOM 578 C C . VAL A 1 83 ? -15.668 6.081 -1.431 1.00 88.50 83 VAL A C 1
ATOM 580 O O . VAL A 1 83 ? -16.647 6.822 -1.415 1.00 88.50 83 VAL A O 1
ATOM 583 N N . GLN A 1 84 ? -15.427 5.208 -0.448 1.00 85.62 84 GLN A N 1
ATOM 584 C CA . GLN A 1 84 ? -16.317 5.077 0.716 1.00 85.62 84 GLN A CA 1
ATOM 585 C C . GLN A 1 84 ? -16.388 6.361 1.558 1.00 85.62 84 GLN A C 1
ATOM 587 O O . GLN A 1 84 ? -17.432 6.696 2.125 1.00 85.62 84 GLN A O 1
ATOM 592 N N . TYR A 1 85 ? -15.280 7.097 1.647 1.00 84.94 85 TYR A N 1
ATOM 593 C CA . TYR A 1 85 ? -15.234 8.362 2.365 1.00 84.94 85 TYR A CA 1
ATOM 594 C C . TYR A 1 85 ? -16.042 9.452 1.648 1.00 84.94 85 TYR A C 1
ATOM 596 O O . TYR A 1 85 ? -16.910 10.076 2.269 1.00 84.94 85 TYR A O 1
ATOM 604 N N . ALA A 1 86 ? -15.775 9.647 0.353 1.00 87.81 86 ALA A N 1
ATOM 605 C CA . ALA A 1 86 ? -16.315 10.733 -0.459 1.00 87.81 86 ALA A CA 1
ATOM 606 C C . ALA A 1 86 ? -17.766 10.505 -0.902 1.00 87.81 86 ALA A C 1
ATOM 608 O O . ALA A 1 86 ? -18.512 11.468 -1.065 1.00 87.81 86 ALA A O 1
ATOM 609 N N . VAL A 1 87 ? -18.177 9.248 -1.092 1.00 89.31 87 VAL A N 1
ATOM 610 C CA . VAL A 1 87 ? -19.514 8.885 -1.574 1.00 89.31 87 VAL A CA 1
ATOM 611 C C . VAL A 1 87 ? -20.283 8.192 -0.446 1.00 89.31 87 VAL A C 1
ATOM 613 O O . VAL A 1 87 ? -20.060 7.010 -0.188 1.00 89.31 87 VAL A O 1
ATOM 616 N N . PRO A 1 88 ? -21.237 8.873 0.220 1.00 84.00 88 PRO A N 1
ATOM 617 C CA . PRO A 1 88 ? -22.005 8.279 1.315 1.00 84.00 88 PRO A CA 1
ATOM 618 C C . PRO A 1 88 ? -22.758 7.007 0.913 1.00 84.00 88 PRO A C 1
ATOM 620 O O . PRO A 1 88 ? -22.827 6.075 1.703 1.00 84.00 88 PRO A O 1
ATOM 623 N N . ALA A 1 89 ? -23.257 6.937 -0.325 1.00 82.69 89 ALA A N 1
ATOM 624 C CA . ALA A 1 89 ? -23.934 5.755 -0.867 1.00 82.69 89 ALA A CA 1
ATOM 625 C C . ALA A 1 89 ? -23.000 4.548 -1.070 1.00 82.69 89 ALA A C 1
ATOM 627 O O . ALA A 1 89 ? -23.472 3.423 -1.194 1.00 82.69 89 ALA A O 1
ATOM 628 N N . ALA A 1 90 ? -21.682 4.768 -1.099 1.00 79.81 90 ALA A N 1
ATOM 629 C CA . ALA A 1 90 ? -20.700 3.695 -1.176 1.00 79.81 90 ALA A CA 1
ATOM 630 C C . ALA A 1 90 ? -20.334 3.118 0.201 1.00 79.81 90 ALA A C 1
ATOM 632 O O . ALA A 1 90 ? -19.674 2.079 0.276 1.00 79.81 90 ALA A O 1
ATOM 633 N N . ARG A 1 91 ? -20.763 3.763 1.296 1.00 77.38 91 ARG A N 1
ATOM 634 C CA . ARG A 1 91 ? -20.549 3.264 2.659 1.00 77.38 91 ARG A CA 1
ATOM 635 C C . ARG A 1 91 ? -21.370 1.991 2.844 1.00 77.38 91 ARG A C 1
ATOM 637 O O . ARG A 1 91 ? -22.594 2.031 2.817 1.00 77.38 91 ARG A O 1
ATOM 644 N N . GLY A 1 92 ? -20.679 0.866 3.002 1.00 75.25 92 GLY A N 1
ATOM 645 C CA . GLY A 1 92 ? -21.295 -0.459 3.120 1.00 75.25 92 GLY A CA 1
ATOM 646 C C . GLY A 1 92 ? -21.307 -1.294 1.836 1.00 75.25 92 GLY A C 1
ATOM 647 O O . GLY A 1 92 ? -21.724 -2.445 1.898 1.00 75.25 92 GLY A O 1
ATOM 648 N N . LEU A 1 93 ? -20.812 -0.781 0.697 1.00 76.12 93 LEU A N 1
ATOM 649 C CA . LEU A 1 93 ? -20.625 -1.603 -0.513 1.00 76.12 93 LEU A CA 1
ATOM 650 C C . LEU A 1 93 ? -19.570 -2.698 -0.314 1.00 76.12 93 LEU A C 1
ATOM 652 O O . LEU A 1 93 ? -19.692 -3.785 -0.873 1.00 76.12 93 LEU A O 1
ATOM 656 N N . PHE A 1 94 ? -18.533 -2.406 0.470 1.00 70.75 94 PHE A N 1
ATOM 657 C CA . PHE A 1 94 ? -17.445 -3.336 0.745 1.00 70.75 94 PHE A CA 1
ATOM 658 C C . PHE A 1 94 ? -17.114 -3.296 2.232 1.00 70.75 94 PHE A C 1
ATOM 660 O O . PHE A 1 94 ? -16.753 -2.239 2.754 1.00 70.75 94 PHE A O 1
ATOM 667 N N . ASP A 1 95 ? -17.196 -4.450 2.894 1.00 84.06 95 ASP A N 1
ATOM 668 C CA . ASP A 1 95 ? -16.513 -4.643 4.170 1.00 84.06 95 ASP A CA 1
ATOM 669 C C . ASP A 1 95 ? -14.988 -4.634 3.950 1.00 84.06 95 ASP A C 1
ATOM 671 O O . ASP A 1 95 ? -14.503 -4.887 2.839 1.00 84.06 95 ASP A O 1
ATOM 675 N N . LEU A 1 96 ? -14.219 -4.346 5.001 1.00 79.00 96 LEU A N 1
ATOM 676 C CA . LEU A 1 96 ? -12.760 -4.244 4.939 1.00 79.00 96 LEU A CA 1
ATOM 677 C C . LEU A 1 96 ? -12.136 -5.526 4.363 1.00 79.00 96 LEU A C 1
ATOM 679 O O . LEU A 1 96 ? -11.217 -5.465 3.546 1.00 79.00 96 LEU A O 1
ATOM 683 N N . GLN A 1 97 ? -12.686 -6.688 4.730 1.00 81.69 97 GLN A N 1
ATOM 684 C CA . GLN A 1 97 ? -12.279 -7.989 4.197 1.00 81.69 97 GLN A CA 1
ATOM 685 C C . GLN A 1 97 ? -12.518 -8.107 2.687 1.00 81.69 97 GLN A C 1
ATOM 687 O O . GLN A 1 97 ? -11.644 -8.576 1.957 1.00 81.69 97 GLN A O 1
ATOM 692 N N . GLY A 1 98 ? -13.674 -7.642 2.207 1.00 82.50 98 GLY A N 1
ATOM 693 C CA . GLY A 1 98 ? -14.009 -7.642 0.783 1.00 82.50 98 GLY A CA 1
ATOM 694 C C . GLY A 1 98 ? -13.080 -6.736 -0.023 1.00 82.50 98 GLY A C 1
ATOM 695 O O . GLY A 1 98 ? -12.583 -7.139 -1.074 1.00 82.50 98 GLY A O 1
ATOM 696 N N . LEU A 1 99 ? -12.769 -5.547 0.502 1.00 85.00 99 LEU A N 1
ATOM 697 C CA . LEU A 1 99 ? -11.843 -4.613 -0.139 1.00 85.00 99 LEU A CA 1
ATOM 698 C C . LEU A 1 99 ? -10.425 -5.192 -0.249 1.00 85.00 99 LEU A C 1
ATOM 700 O O . LEU A 1 99 ? -9.790 -5.068 -1.296 1.00 85.00 99 LEU A O 1
ATOM 704 N N . LEU A 1 100 ? -9.940 -5.858 0.801 1.00 83.00 100 LEU A N 1
ATOM 705 C CA . LEU A 1 100 ? -8.638 -6.531 0.788 1.00 83.00 100 LEU A CA 1
ATOM 706 C C . LEU A 1 100 ? -8.608 -7.705 -0.197 1.00 83.00 100 LEU A C 1
ATOM 708 O O . LEU A 1 100 ? -7.614 -7.880 -0.901 1.00 83.00 100 LEU A O 1
ATOM 712 N N . GLY A 1 101 ? -9.700 -8.468 -0.299 1.00 83.00 101 GLY A N 1
ATOM 713 C CA . GLY A 1 101 ? -9.844 -9.525 -1.299 1.00 83.00 101 GLY A CA 1
ATOM 714 C C . GLY A 1 101 ? -9.751 -8.983 -2.728 1.00 83.00 101 GLY A C 1
ATOM 715 O O . GLY A 1 101 ? -8.971 -9.492 -3.532 1.00 83.00 101 GLY A O 1
ATOM 716 N N . ILE A 1 102 ? -10.475 -7.900 -3.025 1.00 84.31 102 ILE A N 1
ATOM 717 C CA . ILE A 1 102 ? -10.431 -7.219 -4.329 1.00 84.31 102 ILE A CA 1
ATOM 718 C C . ILE A 1 102 ? -9.020 -6.698 -4.624 1.00 84.31 102 ILE A C 1
ATOM 720 O O . ILE A 1 102 ? -8.500 -6.914 -5.718 1.00 84.31 102 ILE A O 1
ATOM 724 N N . ALA A 1 103 ? -8.379 -6.056 -3.646 1.00 82.38 103 ALA A N 1
ATOM 725 C CA . ALA A 1 103 ? -7.016 -5.559 -3.787 1.00 82.38 103 ALA A CA 1
ATOM 726 C C . ALA A 1 103 ? -6.018 -6.687 -4.072 1.00 82.38 103 ALA A C 1
ATOM 728 O O . ALA A 1 103 ? -5.174 -6.536 -4.952 1.00 82.38 103 ALA A O 1
ATOM 729 N N . GLY A 1 104 ? -6.154 -7.833 -3.400 1.00 81.38 104 GLY A N 1
ATOM 730 C CA . GLY A 1 104 ? -5.350 -9.024 -3.667 1.00 81.38 104 GLY A CA 1
ATOM 731 C C . GLY A 1 104 ? -5.529 -9.542 -5.095 1.00 81.38 104 GLY A C 1
ATOM 732 O O . GLY A 1 104 ? -4.541 -9.762 -5.792 1.00 81.38 104 GLY A O 1
ATOM 733 N N . VAL A 1 105 ? -6.775 -9.669 -5.567 1.00 87.31 105 VAL A N 1
ATOM 734 C CA . VAL A 1 105 ? -7.068 -10.102 -6.945 1.00 87.31 105 VAL A CA 1
ATOM 735 C C . VAL A 1 105 ? -6.473 -9.132 -7.963 1.00 87.31 105 VAL A C 1
ATOM 737 O O . VAL A 1 105 ? -5.805 -9.567 -8.897 1.00 87.31 105 VAL A O 1
ATOM 740 N N . ILE A 1 106 ? -6.655 -7.824 -7.771 1.00 85.50 106 ILE A N 1
ATOM 741 C CA . ILE A 1 106 ? -6.092 -6.807 -8.668 1.00 85.50 106 ILE A CA 1
ATOM 742 C C . ILE A 1 106 ? -4.561 -6.862 -8.659 1.00 85.50 106 ILE A C 1
ATOM 744 O O . ILE A 1 106 ? -3.950 -6.835 -9.725 1.00 85.50 106 ILE A O 1
ATOM 748 N N . GLY A 1 107 ? -3.938 -7.019 -7.489 1.00 76.81 107 GLY A N 1
ATOM 749 C CA . GLY A 1 107 ? -2.490 -7.191 -7.372 1.00 76.81 107 GLY A CA 1
ATOM 750 C C . GLY A 1 107 ? -1.972 -8.396 -8.156 1.00 76.81 107 GLY A C 1
ATOM 751 O O . GLY A 1 107 ? -1.003 -8.272 -8.903 1.00 76.81 107 GLY A O 1
ATOM 752 N N . VAL A 1 108 ? -2.655 -9.542 -8.059 1.00 85.31 108 VAL A N 1
ATOM 753 C CA . VAL A 1 108 ? -2.320 -10.757 -8.820 1.00 85.31 108 VAL A CA 1
ATOM 754 C C . VAL A 1 108 ? -2.509 -10.545 -10.322 1.00 85.31 108 VAL A C 1
ATOM 756 O O . VAL A 1 108 ? -1.642 -10.924 -11.105 1.00 85.31 108 VAL A O 1
ATOM 759 N N . VAL A 1 109 ? -3.606 -9.913 -10.744 1.00 87.75 109 VAL A N 1
ATOM 760 C CA . VAL A 1 109 ? -3.860 -9.617 -12.163 1.00 87.75 109 VAL A CA 1
ATOM 761 C C . VAL A 1 109 ? -2.766 -8.718 -12.734 1.00 87.75 109 VAL A C 1
ATOM 763 O O . VAL A 1 109 ? -2.257 -8.994 -13.818 1.00 87.75 109 VAL A O 1
ATOM 766 N N . VAL A 1 110 ? -2.361 -7.677 -12.003 1.00 82.94 110 VAL A N 1
ATOM 767 C CA . VAL A 1 110 ? -1.285 -6.774 -12.430 1.00 82.94 110 VAL A CA 1
ATOM 768 C C . VAL A 1 110 ? 0.060 -7.495 -12.453 1.00 82.94 110 VAL A C 1
ATOM 770 O O . VAL A 1 110 ? 0.787 -7.372 -13.436 1.00 82.94 110 VAL A O 1
ATOM 773 N N . PHE A 1 111 ? 0.367 -8.302 -11.434 1.00 83.69 111 PHE A N 1
ATOM 774 C CA . PHE A 1 111 ? 1.563 -9.145 -11.413 1.00 83.69 111 PHE A CA 1
ATOM 775 C C . PHE A 1 111 ? 1.641 -10.030 -12.664 1.00 83.69 111 PHE A C 1
ATOM 777 O O . PHE A 1 111 ? 2.644 -10.017 -13.375 1.00 83.69 111 PHE A O 1
ATOM 784 N N . LEU A 1 112 ? 0.560 -10.752 -12.972 1.00 85.81 112 LEU A N 1
ATOM 785 C CA . LEU A 1 112 ? 0.490 -11.641 -14.130 1.00 85.81 112 LEU A CA 1
ATOM 786 C C . LEU A 1 112 ? 0.557 -10.869 -15.450 1.00 85.81 112 LEU A C 1
ATOM 788 O O . LEU A 1 112 ? 1.195 -11.335 -16.390 1.00 85.81 112 LEU A O 1
ATOM 792 N N . ALA A 1 113 ? -0.065 -9.693 -15.533 1.00 84.00 113 ALA A N 1
ATOM 793 C CA . ALA A 1 113 ? -0.020 -8.855 -16.726 1.00 84.00 113 ALA A CA 1
ATOM 794 C C . ALA A 1 113 ? 1.403 -8.365 -17.026 1.00 84.00 113 ALA A C 1
ATOM 796 O O . ALA A 1 113 ? 1.836 -8.425 -18.177 1.00 84.00 113 ALA A O 1
ATOM 797 N N . VAL A 1 114 ? 2.142 -7.930 -16.001 1.00 82.94 114 VAL A N 1
ATOM 798 C CA . VAL A 1 114 ? 3.537 -7.490 -16.142 1.00 82.94 114 VAL A CA 1
ATOM 799 C C . VAL A 1 114 ? 4.450 -8.676 -16.441 1.00 82.94 114 VAL A C 1
ATOM 801 O O . VAL A 1 114 ? 5.288 -8.583 -17.332 1.00 82.94 114 VAL A O 1
ATOM 804 N N . TRP A 1 115 ? 4.248 -9.810 -15.765 1.00 83.06 115 TRP A N 1
ATOM 805 C CA . TRP A 1 115 ? 4.999 -11.038 -16.033 1.00 83.06 115 TRP A CA 1
ATOM 806 C C . TRP A 1 115 ? 4.790 -11.544 -17.466 1.00 83.06 115 TRP A C 1
ATOM 808 O O . TRP A 1 115 ? 5.726 -11.998 -18.119 1.00 83.06 115 TRP A O 1
ATOM 818 N N . ARG A 1 116 ? 3.561 -11.445 -17.985 1.00 86.31 116 ARG A N 1
ATOM 819 C CA . ARG A 1 116 ? 3.203 -11.946 -19.316 1.00 86.31 116 ARG A CA 1
ATOM 820 C C . ARG A 1 116 ? 3.596 -11.005 -20.457 1.00 86.31 116 ARG A C 1
ATOM 822 O O . ARG A 1 116 ? 3.772 -11.493 -21.578 1.00 86.31 116 ARG A O 1
ATOM 829 N N . PHE A 1 117 ? 3.686 -9.699 -20.193 1.00 83.06 117 PHE A N 1
ATOM 830 C CA . PHE A 1 117 ? 3.954 -8.651 -21.186 1.00 83.06 117 PHE A CA 1
ATOM 831 C C . PHE A 1 117 ? 4.978 -7.614 -20.682 1.00 83.06 117 PHE A C 1
ATOM 833 O O . PHE A 1 117 ? 4.635 -6.432 -20.584 1.00 83.06 117 PHE A O 1
ATOM 840 N N . PRO A 1 118 ? 6.229 -8.012 -20.387 1.00 73.62 118 PRO A N 1
ATOM 841 C CA . PRO A 1 118 ? 7.235 -7.113 -19.810 1.00 73.62 118 PRO A CA 1
ATOM 842 C C . PRO A 1 118 ? 7.536 -5.903 -20.711 1.00 73.62 118 PRO A C 1
ATOM 844 O O . PRO A 1 118 ? 7.658 -4.783 -20.223 1.00 73.62 118 PRO A O 1
ATOM 847 N N . GLU A 1 119 ? 7.497 -6.107 -22.030 1.00 76.50 119 GLU A N 1
ATOM 848 C CA . GLU A 1 119 ? 7.821 -5.124 -23.080 1.00 76.50 119 GLU A CA 1
ATOM 849 C C . GLU A 1 119 ? 6.917 -3.877 -23.068 1.00 76.50 119 GLU A C 1
ATOM 851 O O . GLU A 1 119 ? 7.250 -2.826 -23.612 1.00 76.50 119 GLU A O 1
ATOM 85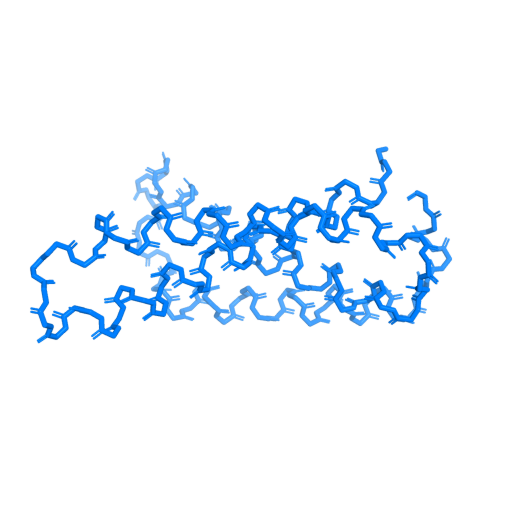6 N N . ARG A 1 120 ? 5.734 -3.974 -22.444 1.00 73.12 120 ARG A N 1
ATOM 857 C CA . ARG A 1 120 ? 4.783 -2.855 -22.315 1.00 73.12 120 ARG A CA 1
ATOM 858 C C . ARG A 1 120 ? 5.067 -1.953 -21.113 1.00 73.12 120 ARG A C 1
ATOM 860 O O . ARG A 1 120 ? 4.447 -0.897 -21.003 1.00 73.12 120 ARG A O 1
ATOM 867 N N . PHE A 1 121 ? 5.967 -2.362 -20.219 1.00 67.62 121 PHE A N 1
ATOM 868 C CA . PHE A 1 121 ? 6.220 -1.708 -18.933 1.00 67.62 121 PHE A CA 1
ATOM 869 C C . PHE A 1 121 ? 7.684 -1.264 -18.756 1.00 67.62 121 PHE A C 1
ATOM 871 O O . PHE A 1 121 ? 8.089 -0.944 -17.643 1.00 67.62 121 PHE A O 1
ATOM 878 N N . ASP A 1 122 ? 8.459 -1.192 -19.843 1.00 64.38 122 ASP A N 1
ATOM 879 C CA . ASP A 1 122 ? 9.885 -0.811 -19.856 1.00 64.38 122 ASP A CA 1
ATOM 880 C C . ASP A 1 122 ? 10.173 0.705 -19.733 1.00 64.38 122 ASP A C 1
ATOM 882 O O . ASP A 1 122 ? 11.328 1.122 -19.817 1.00 64.38 122 ASP A O 1
ATOM 886 N N . GLY A 1 123 ? 9.141 1.541 -19.557 1.00 54.25 123 GLY A N 1
ATOM 887 C CA . GLY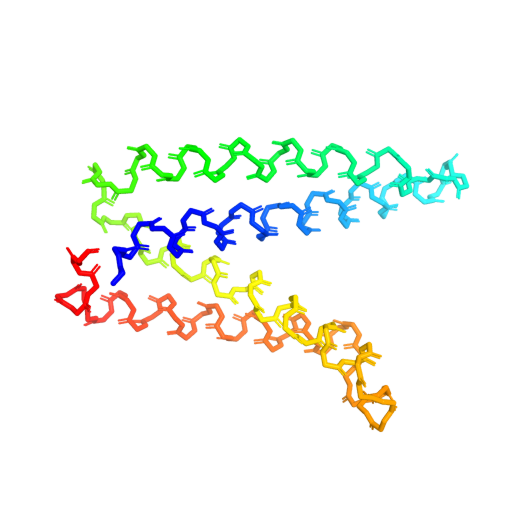 A 1 123 ? 9.236 3.014 -19.599 1.00 54.25 123 GLY A CA 1
ATOM 888 C C . GLY A 1 123 ? 9.575 3.717 -18.291 1.00 54.25 123 GLY A C 1
ATOM 889 O O . GLY A 1 123 ? 9.162 3.215 -17.224 1.00 54.25 123 GLY A O 1
#

InterPro domains:
  IPR058460 Domain of unknown function DUF8147 [PF26472] (2-113)

Radius of gyration: 15.65 Å; chains: 1; bounding box: 42×23×48 Å

Secondary structure (DSSP, 8-state):
--HHHHHHHHHHHHHHHHHHHHHHHHHHTT-TTHHHHHHHHHHHHHHHHHHHHHHHTTT-GGGHHHHHHHHHHHHHHHHHHHHHHH-GGGTTSS-HHHHHHHHHHHHHHHHHHHHH-GGGS--